Protein AF-A0A936WJ10-F1 (afdb_monomer_lite)

Radius of gyration: 33.24 Å; chains: 1; bounding box: 84×34×79 Å

Sequence (91 aa):
MIVSDIGEKAQSLSKVDEPGWGEKPDDHFGYASDEERMAKRGLEDWELVETIPESQKKIPYWFIGVTVAVLLVAVGLSFPFWGLRPGDERP

Structure (mmCIF, N/CA/C/O backbone):
data_AF-A0A936WJ10-F1
#
_entry.id   AF-A0A936WJ10-F1
#
loop_
_atom_site.group_PDB
_atom_site.id
_atom_site.type_symbol
_atom_site.label_atom_id
_atom_site.label_alt_id
_atom_site.label_comp_id
_atom_site.label_asym_id
_atom_site.label_enti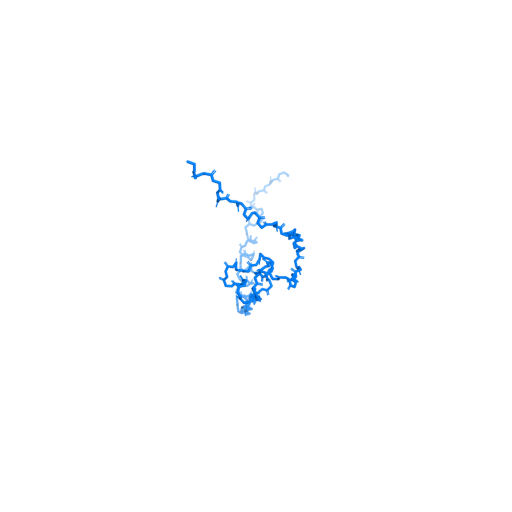ty_id
_atom_site.label_seq_id
_atom_site.pdbx_PDB_ins_code
_atom_site.Cartn_x
_atom_site.Cartn_y
_atom_site.Cartn_z
_atom_site.occupancy
_atom_site.B_iso_or_equiv
_atom_site.auth_seq_id
_atom_site.auth_comp_id
_atom_site.auth_asym_id
_atom_site.auth_atom_id
_atom_site.pdbx_PDB_model_num
ATOM 1 N N . MET A 1 1 ? -49.575 24.074 48.289 1.00 41.62 1 MET A N 1
ATOM 2 C CA . MET A 1 1 ? -48.664 23.110 48.933 1.00 41.62 1 MET A CA 1
ATOM 3 C C . MET A 1 1 ? -48.658 21.830 48.100 1.00 41.62 1 MET A C 1
ATOM 5 O O . MET A 1 1 ? -49.329 20.899 48.494 1.00 41.62 1 MET A O 1
ATOM 9 N N . ILE A 1 2 ? -47.995 21.822 46.932 1.00 45.62 2 ILE A N 1
ATOM 10 C CA . ILE A 1 2 ? -47.575 20.614 46.184 1.00 45.62 2 ILE A CA 1
ATOM 11 C C . ILE A 1 2 ? -46.390 21.042 45.294 1.00 45.62 2 ILE A C 1
ATOM 13 O O . ILE A 1 2 ? -46.574 21.407 44.140 1.00 45.62 2 ILE A O 1
ATOM 17 N N . VAL A 1 3 ? -45.186 21.107 45.863 1.00 49.59 3 VAL A N 1
ATOM 18 C CA . VAL A 1 3 ? -43.915 21.149 45.115 1.00 49.59 3 VAL A CA 1
ATOM 19 C C . VAL A 1 3 ? -42.935 20.333 45.942 1.00 49.59 3 VAL A C 1
ATOM 21 O O . VAL A 1 3 ? -42.297 20.880 46.832 1.00 49.59 3 VAL A O 1
ATOM 24 N N . SER A 1 4 ? -42.897 19.020 45.725 1.00 56.41 4 SER A N 1
ATOM 25 C CA . SER A 1 4 ? -41.897 18.131 46.334 1.00 56.41 4 SER A CA 1
ATOM 26 C C . SER A 1 4 ? -42.086 16.690 45.854 1.00 56.41 4 SER A C 1
ATOM 28 O O . SER A 1 4 ? -42.334 15.821 46.680 1.00 56.41 4 SER A O 1
ATOM 30 N N . ASP A 1 5 ? -42.043 16.423 44.541 1.00 54.66 5 ASP A N 1
ATOM 31 C CA . ASP A 1 5 ? -41.927 15.018 44.100 1.00 54.66 5 ASP A CA 1
ATOM 32 C C . ASP A 1 5 ? -41.289 14.804 42.717 1.00 54.66 5 ASP A C 1
ATOM 34 O O . ASP A 1 5 ? -41.623 13.880 41.984 1.00 54.66 5 ASP A O 1
ATOM 38 N N . ILE A 1 6 ? -40.326 15.652 42.346 1.00 53.81 6 ILE A N 1
ATOM 39 C CA . ILE A 1 6 ? -39.368 15.305 41.283 1.00 53.81 6 ILE A CA 1
ATOM 40 C C . ILE A 1 6 ? -38.044 15.001 41.980 1.00 53.81 6 ILE A C 1
ATOM 42 O O . ILE A 1 6 ? -37.047 15.699 41.828 1.00 53.81 6 ILE A O 1
ATOM 46 N N . GLY A 1 7 ? -38.089 13.991 42.851 1.00 43.66 7 GLY A N 1
ATOM 47 C CA . GLY A 1 7 ? -36.916 13.382 43.457 1.00 43.66 7 GLY A CA 1
ATOM 48 C C . GLY A 1 7 ? -36.151 12.616 42.389 1.00 43.66 7 GLY A C 1
ATOM 49 O O . GLY A 1 7 ? -36.387 11.435 42.165 1.00 43.66 7 GLY A O 1
ATOM 50 N N . GLU A 1 8 ? -35.305 13.350 41.675 1.00 53.84 8 GLU A N 1
ATOM 51 C CA . GLU A 1 8 ? -33.975 12.963 41.217 1.00 53.84 8 GLU A CA 1
ATOM 52 C C . GLU A 1 8 ? -33.582 11.507 41.549 1.00 53.84 8 GLU A C 1
ATOM 54 O O . GLU A 1 8 ? -32.823 11.230 42.475 1.00 53.84 8 GLU A O 1
ATOM 59 N N . LYS A 1 9 ? -34.051 10.538 40.751 1.00 50.50 9 LYS A N 1
ATOM 60 C CA . LYS A 1 9 ? -33.316 9.281 40.570 1.00 50.50 9 LYS A CA 1
ATOM 61 C C . LYS A 1 9 ? -32.143 9.588 39.646 1.00 50.50 9 LYS A C 1
ATOM 63 O O . LYS A 1 9 ? -32.136 9.190 38.484 1.00 50.50 9 LYS A O 1
ATOM 68 N N . ALA A 1 10 ? -31.158 10.321 40.155 1.00 53.56 10 ALA A N 1
ATOM 69 C CA . ALA A 1 10 ? -29.826 10.273 39.585 1.00 53.56 10 ALA A CA 1
ATOM 70 C C . ALA A 1 10 ? -29.338 8.835 39.795 1.00 53.56 10 ALA A C 1
ATOM 72 O O . ALA A 1 10 ? -28.851 8.476 40.866 1.00 53.56 10 ALA A O 1
ATOM 73 N N . GLN A 1 11 ? -29.582 7.967 38.808 1.00 60.53 11 GLN A N 1
ATOM 74 C CA . GLN A 1 11 ? -28.892 6.689 38.732 1.00 60.53 11 GLN A CA 1
ATOM 75 C C . GLN A 1 11 ? -27.408 7.025 38.811 1.00 60.53 11 GLN A C 1
ATOM 77 O O . GLN A 1 11 ? -26.895 7.763 37.970 1.00 60.53 11 GLN A O 1
ATOM 82 N N . SER A 1 12 ? -26.746 6.556 39.867 1.00 56.09 12 SER A N 1
ATOM 83 C CA . SER A 1 12 ? -25.302 6.665 39.988 1.00 56.09 12 SER A CA 1
ATOM 84 C C . SER A 1 12 ? -24.713 6.013 38.745 1.00 56.09 12 SER A C 1
ATOM 86 O O . SER A 1 12 ? -24.833 4.797 38.583 1.00 56.09 12 SER A O 1
ATOM 88 N N . LEU A 1 13 ? -24.160 6.821 37.843 1.00 63.34 13 LEU A N 1
ATOM 89 C CA . LEU A 1 13 ? -23.479 6.308 36.667 1.00 63.34 13 LEU A CA 1
ATOM 90 C C . LEU A 1 13 ? -22.338 5.435 37.184 1.00 63.34 13 LEU A C 1
ATOM 92 O O . LEU A 1 13 ? -21.461 5.917 37.906 1.00 63.34 13 LEU A O 1
ATOM 96 N N . SER A 1 14 ? -22.402 4.136 36.901 1.00 66.31 14 SER A N 1
ATOM 97 C CA . SER A 1 14 ? -21.285 3.247 37.180 1.00 66.31 14 SER A CA 1
ATOM 98 C C . SER A 1 14 ? -20.083 3.763 36.405 1.00 66.31 14 SER A C 1
ATOM 100 O O . SER A 1 14 ? -20.212 4.187 35.255 1.00 66.31 14 SER A O 1
ATOM 102 N N . LYS A 1 15 ? -18.917 3.754 37.048 1.00 67.12 15 LYS A N 1
ATOM 103 C CA . LYS A 1 15 ? -17.670 4.069 36.364 1.00 67.12 15 LYS A CA 1
ATOM 104 C C . LYS A 1 15 ? -17.504 3.045 35.240 1.00 67.12 15 LYS A C 1
ATOM 106 O O . LYS A 1 15 ? -17.388 1.858 35.521 1.00 67.12 15 LYS A O 1
ATOM 111 N N . VAL A 1 16 ? -17.570 3.511 33.999 1.00 66.38 16 VAL A N 1
ATOM 112 C CA . VAL A 1 16 ? -17.188 2.719 32.831 1.00 66.38 16 VAL A CA 1
ATOM 113 C C . VAL A 1 16 ? -15.672 2.783 32.778 1.00 66.38 16 VAL A C 1
ATOM 115 O O . VAL A 1 16 ? -15.106 3.880 32.800 1.00 66.38 16 VAL A O 1
ATOM 118 N N . ASP A 1 17 ? -15.019 1.627 32.804 1.00 72.00 17 ASP A N 1
ATOM 119 C CA . ASP A 1 17 ? -13.578 1.578 32.608 1.00 72.00 17 ASP A CA 1
ATOM 120 C C . ASP A 1 17 ? -13.260 2.016 31.174 1.00 72.00 17 ASP A C 1
ATOM 122 O O . ASP A 1 17 ? -13.990 1.702 30.231 1.00 72.00 17 ASP A O 1
ATOM 126 N N . GLU A 1 18 ? -12.210 2.820 31.012 1.00 73.06 18 GLU A N 1
ATOM 127 C CA . GLU A 1 18 ? -11.806 3.287 29.689 1.00 73.06 18 GLU A CA 1
ATOM 128 C C . GLU A 1 18 ? -11.296 2.080 28.892 1.00 73.06 18 GLU A C 1
ATOM 130 O O . GLU A 1 18 ? -10.320 1.456 29.317 1.00 73.06 18 GLU A O 1
ATOM 135 N N . PRO A 1 19 ? -11.941 1.721 27.768 1.00 72.50 19 PRO A N 1
ATOM 136 C CA . PRO A 1 19 ? -11.507 0.582 26.973 1.00 72.50 19 PRO A CA 1
ATOM 137 C C . PRO A 1 19 ? -10.097 0.838 26.433 1.00 72.50 19 PRO A C 1
ATOM 139 O O . PRO A 1 19 ? -9.831 1.876 25.817 1.00 72.50 19 PRO A O 1
ATOM 142 N N . GLY A 1 20 ? -9.193 -0.119 26.643 1.00 76.69 20 GLY A N 1
ATOM 143 C CA . GLY A 1 20 ? -7.899 -0.125 25.980 1.00 76.69 20 GLY A CA 1
ATOM 144 C C . GLY A 1 20 ? -8.051 -0.318 24.469 1.00 76.69 20 GLY A C 1
ATOM 145 O O . GLY A 1 20 ? -9.000 -0.933 23.980 1.00 76.69 20 GLY A O 1
ATOM 146 N N . TRP A 1 21 ? -7.098 0.203 23.698 1.00 79.75 21 TRP A N 1
ATOM 147 C CA . TRP A 1 21 ? -7.060 -0.047 22.257 1.00 79.75 21 TRP A CA 1
ATOM 148 C C . TRP A 1 21 ? -6.897 -1.548 21.972 1.00 79.75 21 TRP A C 1
ATOM 150 O O . TRP A 1 21 ? -5.942 -2.160 22.448 1.00 79.75 21 TRP A O 1
ATOM 160 N N . GLY A 1 22 ? -7.794 -2.126 21.168 1.00 78.62 22 GLY A N 1
ATOM 161 C CA . GLY A 1 22 ? -7.791 -3.559 20.842 1.00 78.62 22 GLY A CA 1
ATOM 162 C C . GLY A 1 22 ? -8.380 -4.467 21.929 1.00 78.62 22 GLY A C 1
ATOM 163 O O . GLY A 1 22 ? -8.331 -5.688 21.790 1.00 78.62 22 GLY A O 1
ATOM 164 N N . GLU A 1 23 ? -8.941 -3.905 23.002 1.00 82.06 23 GLU A N 1
ATOM 165 C CA . GLU A 1 23 ? -9.659 -4.671 24.020 1.00 82.06 23 GLU A CA 1
ATOM 166 C C . GLU A 1 23 ? -11.159 -4.713 23.703 1.00 82.06 23 GLU A C 1
ATOM 168 O O . GLU A 1 23 ? -11.759 -3.698 23.345 1.00 82.06 23 GLU A O 1
ATOM 173 N N . LYS A 1 24 ? -11.778 -5.894 23.856 1.00 79.81 24 LYS A N 1
ATOM 174 C CA . LYS A 1 24 ? -13.241 -6.054 23.861 1.00 79.81 24 LYS A CA 1
ATOM 175 C C . LYS A 1 24 ? -13.708 -6.214 25.301 1.00 79.81 24 LYS A C 1
ATOM 177 O O . LYS A 1 24 ? -13.461 -7.270 25.880 1.00 79.81 24 LYS A O 1
ATOM 182 N N . PRO A 1 25 ? -14.349 -5.193 25.885 1.00 78.94 25 PRO A N 1
ATOM 183 C CA . PRO A 1 25 ? -14.942 -5.315 27.205 1.00 78.94 25 PRO A CA 1
ATOM 184 C C . PRO A 1 25 ? -16.099 -6.322 27.193 1.00 78.94 25 PRO A C 1
ATOM 186 O O . PRO A 1 25 ? -16.977 -6.248 26.332 1.00 78.94 25 PRO A O 1
ATOM 189 N N . ASP A 1 26 ? -16.143 -7.210 28.18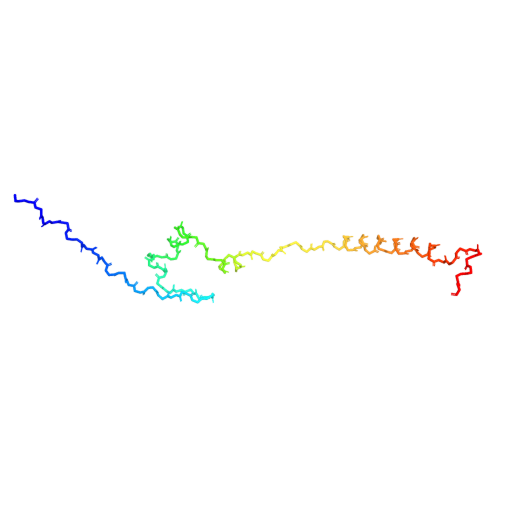7 1.00 82.81 26 ASP A N 1
ATOM 190 C CA . ASP A 1 26 ? -17.247 -8.170 28.372 1.00 82.81 26 ASP A CA 1
ATOM 191 C C . ASP A 1 26 ? -18.571 -7.486 28.767 1.00 82.81 26 ASP A C 1
ATOM 193 O O . ASP A 1 26 ? -19.632 -8.108 28.763 1.00 82.81 26 ASP A O 1
ATOM 197 N N . ASP A 1 27 ? -18.523 -6.204 29.141 1.00 84.31 27 ASP A N 1
ATOM 198 C CA . ASP A 1 27 ? -19.697 -5.424 29.535 1.00 84.31 27 ASP A CA 1
ATOM 199 C C . ASP A 1 27 ? -20.474 -4.851 28.339 1.00 84.31 27 ASP A C 1
ATOM 201 O O . ASP A 1 27 ? -21.494 -4.185 28.538 1.00 84.31 27 ASP A O 1
ATOM 205 N N . HIS A 1 28 ? -19.987 -5.073 27.111 1.00 84.94 28 HIS A N 1
ATOM 206 C CA . HIS A 1 28 ? -20.527 -4.519 25.872 1.00 84.94 28 HIS A CA 1
ATOM 207 C C . HIS A 1 28 ? -20.828 -3.013 25.977 1.00 84.94 28 HIS A C 1
ATOM 209 O O . HIS A 1 28 ? -21.790 -2.552 25.376 1.00 84.94 28 HIS A O 1
ATOM 215 N N . PHE A 1 29 ? -20.071 -2.229 26.756 1.00 80.75 29 PHE A N 1
ATOM 216 C CA . PHE A 1 29 ? -20.344 -0.811 27.048 1.00 80.75 29 PHE A CA 1
ATOM 217 C C . PHE A 1 29 ? -21.737 -0.522 27.638 1.00 80.75 29 PHE A C 1
ATOM 219 O O . PHE A 1 29 ? -22.297 0.560 27.432 1.00 80.75 29 PHE A O 1
ATOM 226 N N . GLY A 1 30 ? -22.318 -1.488 28.349 1.00 84.38 30 GLY A N 1
ATOM 227 C CA . GLY A 1 30 ? -23.644 -1.387 28.956 1.00 84.38 30 GLY A CA 1
ATOM 228 C C . GLY A 1 30 ? -24.811 -1.748 28.031 1.00 84.38 30 GLY A C 1
ATOM 229 O O . GLY A 1 30 ? -25.963 -1.506 28.398 1.00 84.38 30 GLY A O 1
ATOM 230 N N . TYR A 1 31 ? -24.551 -2.318 26.850 1.00 86.56 31 TYR A N 1
ATOM 231 C CA . TYR A 1 31 ? -25.590 -2.913 25.999 1.00 86.56 31 TYR A CA 1
ATOM 232 C C . TYR A 1 31 ? -25.895 -4.358 26.422 1.00 86.56 31 TYR A C 1
ATOM 234 O O . TYR A 1 31 ? -25.080 -5.010 27.069 1.00 86.56 31 TYR A O 1
ATOM 242 N N . ALA A 1 32 ? -27.072 -4.885 26.061 1.00 87.94 32 ALA A N 1
ATOM 243 C CA . ALA A 1 32 ? -27.449 -6.243 26.462 1.00 87.94 32 ALA A CA 1
ATOM 244 C C . ALA A 1 32 ? -26.692 -7.331 25.680 1.00 87.94 32 ALA A C 1
ATOM 246 O O . ALA A 1 32 ? -26.694 -8.490 26.089 1.00 87.94 32 ALA A O 1
ATOM 247 N N . SER A 1 33 ? -26.10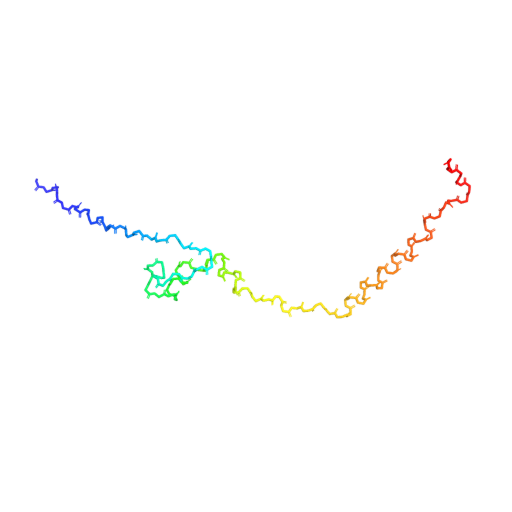2 -6.970 24.538 1.00 89.38 33 SER A N 1
ATOM 248 C CA . SER A 1 33 ? -25.338 -7.863 23.663 1.00 89.38 33 SER A CA 1
ATOM 249 C C . SER A 1 33 ? -24.406 -7.072 22.745 1.00 89.38 33 SER A C 1
ATOM 251 O O . SER A 1 33 ? -24.633 -5.882 22.492 1.00 89.38 33 SER A O 1
ATOM 253 N N . ASP A 1 34 ? -23.405 -7.753 22.189 1.00 88.12 34 ASP A N 1
ATOM 254 C CA . ASP A 1 34 ? -22.539 -7.185 21.157 1.00 88.12 34 ASP A CA 1
ATOM 255 C C . ASP A 1 34 ? -23.311 -6.823 19.886 1.00 88.12 34 ASP A C 1
ATOM 257 O O . ASP A 1 34 ? -23.032 -5.793 19.277 1.00 88.12 34 ASP A O 1
ATOM 261 N N . GLU A 1 35 ? -24.323 -7.599 19.497 1.00 89.12 35 GLU A N 1
ATOM 262 C CA . GLU A 1 35 ? -25.141 -7.285 18.325 1.00 89.12 35 GLU A CA 1
ATOM 263 C C . GLU A 1 35 ? -25.934 -5.989 18.528 1.00 89.12 35 GLU A C 1
ATOM 265 O O . GLU A 1 35 ? -26.015 -5.151 17.626 1.00 89.12 35 GLU A O 1
ATOM 270 N N . GLU A 1 36 ? -26.494 -5.792 19.726 1.00 90.56 36 GLU A N 1
ATOM 271 C CA . GLU A 1 36 ? -27.191 -4.555 20.074 1.00 90.56 36 GLU A CA 1
ATOM 272 C C . GLU A 1 36 ? -26.226 -3.365 20.121 1.00 90.56 36 GLU A C 1
ATOM 274 O O . GLU A 1 36 ? -26.555 -2.291 19.604 1.00 90.56 36 GLU A O 1
ATOM 279 N N . ARG A 1 37 ? -25.027 -3.558 20.689 1.00 91.12 37 ARG A N 1
ATOM 280 C CA . ARG A 1 37 ? -23.957 -2.557 20.672 1.00 91.12 37 ARG A CA 1
ATOM 281 C C . ARG A 1 37 ? -23.618 -2.169 19.240 1.00 91.12 37 ARG A C 1
ATOM 283 O O . ARG A 1 37 ? -23.681 -0.990 18.911 1.00 91.12 37 ARG A O 1
ATOM 290 N N . MET A 1 38 ? -23.290 -3.129 18.380 1.00 89.06 38 MET A N 1
ATOM 291 C CA . MET A 1 38 ? -22.899 -2.867 16.994 1.00 89.06 38 MET A CA 1
ATOM 292 C C . MET A 1 38 ? -24.019 -2.169 16.215 1.00 89.06 38 MET A C 1
ATOM 294 O O . MET A 1 38 ? -23.743 -1.273 15.422 1.00 89.06 38 MET A O 1
ATOM 298 N N . ALA A 1 39 ? -25.284 -2.520 16.468 1.00 90.50 39 ALA A N 1
ATOM 299 C CA . ALA A 1 39 ? -26.427 -1.896 15.807 1.00 90.50 39 ALA A CA 1
ATOM 300 C C . ALA A 1 39 ? -26.684 -0.446 16.259 1.00 90.50 39 ALA A C 1
ATOM 302 O O . ALA A 1 39 ? -27.109 0.377 15.449 1.00 90.50 39 ALA A O 1
ATOM 303 N N . LYS A 1 40 ? -26.463 -0.125 17.543 1.00 89.94 40 LYS A N 1
ATOM 304 C CA . LYS A 1 40 ? -26.736 1.211 18.106 1.00 89.94 40 LYS A CA 1
ATOM 305 C C . LYS A 1 40 ? -25.526 2.145 18.074 1.00 89.94 40 LYS A C 1
ATOM 307 O O . LYS A 1 40 ? -25.686 3.328 17.791 1.00 89.94 40 LYS A O 1
ATOM 312 N N . ARG A 1 41 ? -24.346 1.624 18.407 1.00 87.12 41 ARG A N 1
ATOM 313 C CA . ARG A 1 41 ? -23.082 2.359 18.556 1.00 87.12 41 ARG A CA 1
ATOM 314 C C . ARG A 1 41 ? -22.194 2.268 17.315 1.00 87.12 41 ARG A C 1
ATOM 316 O O . ARG A 1 41 ? -21.493 3.228 17.021 1.00 87.12 41 ARG A O 1
ATOM 323 N N . GLY A 1 42 ? -22.256 1.161 16.577 1.00 88.44 42 GLY A N 1
ATOM 324 C CA . GLY A 1 42 ? -21.350 0.882 15.459 1.00 88.44 42 GLY A CA 1
ATOM 325 C C . GLY A 1 42 ? -20.065 0.169 15.889 1.00 88.44 42 GLY A C 1
ATO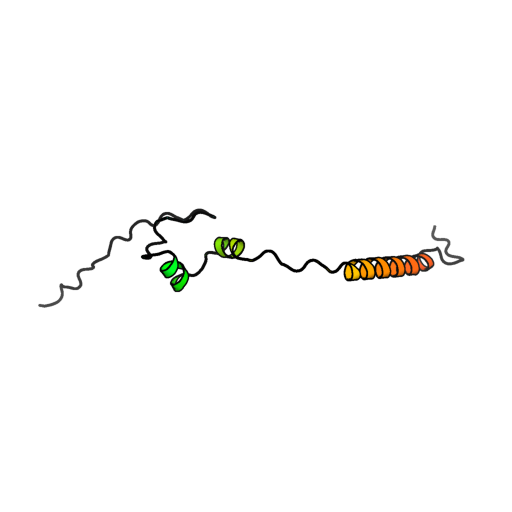M 326 O O . GLY A 1 42 ? -19.947 -0.283 17.030 1.00 88.44 42 GLY A O 1
ATOM 327 N N . LEU A 1 43 ? -19.125 0.042 14.947 1.00 88.62 43 LEU A N 1
ATOM 328 C CA . LEU A 1 43 ? -17.772 -0.452 15.212 1.00 88.62 43 LEU A CA 1
ATOM 329 C C . LEU A 1 43 ? -16.875 0.683 15.704 1.00 88.62 43 LEU A C 1
ATOM 331 O O . LEU A 1 43 ? -16.953 1.802 15.197 1.00 88.62 43 LEU A O 1
ATOM 335 N N . GLU A 1 44 ? -15.986 0.358 16.634 1.00 85.69 44 GLU A N 1
ATOM 336 C CA . GLU A 1 44 ? -14.895 1.250 17.032 1.00 85.69 44 GLU A CA 1
ATOM 337 C C . GLU A 1 44 ? -13.815 1.321 15.931 1.00 85.69 44 GLU A C 1
ATOM 339 O O . GLU A 1 44 ? -13.670 0.397 15.125 1.00 85.69 44 GLU A O 1
ATOM 344 N N . ASP A 1 45 ? -13.026 2.402 15.900 1.00 86.19 45 ASP A N 1
ATOM 345 C CA . ASP A 1 45 ? -12.020 2.667 14.850 1.00 86.19 45 ASP A CA 1
ATOM 346 C C . ASP A 1 45 ? -11.056 1.493 14.615 1.00 86.19 45 ASP A C 1
ATOM 348 O O . ASP A 1 45 ? -10.663 1.204 13.485 1.00 86.19 45 ASP A O 1
ATOM 352 N N . TRP A 1 46 ? -10.687 0.787 15.678 1.00 85.19 46 TRP A N 1
ATOM 353 C CA . TRP A 1 46 ? -9.808 -0.373 15.601 1.00 85.19 46 TRP A CA 1
ATOM 354 C C . TRP A 1 46 ? -10.536 -1.626 15.086 1.00 85.19 46 TRP A C 1
ATOM 356 O O . TRP A 1 46 ? -9.975 -2.364 14.277 1.00 85.19 46 TRP A O 1
ATOM 366 N N . GLU A 1 47 ? -11.802 -1.831 15.470 1.00 86.19 47 GLU A N 1
ATOM 367 C CA . GLU A 1 47 ? -12.637 -2.923 14.954 1.00 86.19 47 GLU A CA 1
ATOM 368 C C . GLU A 1 47 ? -12.856 -2.745 13.446 1.00 86.19 47 GLU A C 1
ATOM 370 O O . GLU A 1 47 ? -12.894 -3.716 12.688 1.00 86.19 47 GLU A O 1
ATOM 375 N N . LEU A 1 48 ? -12.988 -1.495 12.983 1.00 86.69 48 LEU A N 1
ATOM 376 C CA . LEU A 1 48 ? -13.075 -1.180 11.559 1.00 86.69 48 LEU A CA 1
ATOM 377 C C . LEU A 1 48 ? -11.817 -1.644 10.823 1.00 86.69 48 LEU A C 1
ATOM 379 O O . LEU A 1 48 ? -11.926 -2.290 9.786 1.00 86.69 48 LEU A O 1
ATOM 383 N N . VAL A 1 49 ? -10.628 -1.377 11.366 1.00 85.38 49 VAL A N 1
ATOM 384 C CA . VAL A 1 49 ? -9.363 -1.829 10.763 1.00 85.38 49 VAL A CA 1
ATOM 385 C C . VAL A 1 49 ? -9.298 -3.355 10.668 1.00 85.38 49 VAL A C 1
ATOM 387 O O . VAL A 1 49 ? -8.887 -3.876 9.634 1.00 85.38 49 VAL A O 1
ATOM 390 N N . GLU A 1 50 ? -9.746 -4.071 11.698 1.00 85.06 50 GLU A N 1
ATOM 391 C CA . GLU A 1 50 ? -9.744 -5.541 11.718 1.00 85.06 50 GLU A CA 1
ATOM 392 C C . GLU A 1 50 ? -10.792 -6.171 10.791 1.00 85.06 50 GLU A C 1
ATOM 394 O O . GLU A 1 50 ? -10.608 -7.288 10.307 1.00 85.06 50 GLU A O 1
ATOM 399 N N . THR A 1 51 ? -11.896 -5.467 10.534 1.00 85.50 51 THR A N 1
ATOM 400 C CA . THR A 1 51 ? -12.966 -5.945 9.647 1.00 85.50 51 THR A CA 1
ATOM 401 C C . THR A 1 51 ? -12.756 -5.581 8.182 1.00 85.50 51 THR A C 1
ATOM 403 O O . THR A 1 51 ? -13.434 -6.147 7.318 1.00 85.50 51 THR A O 1
ATOM 406 N N . ILE A 1 52 ? -11.815 -4.683 7.867 1.00 83.75 52 ILE A N 1
ATOM 407 C CA . ILE A 1 52 ? -11.457 -4.381 6.481 1.00 83.75 52 ILE A CA 1
ATOM 408 C C . ILE A 1 52 ? -10.824 -5.634 5.861 1.00 83.75 52 ILE A C 1
ATOM 410 O O . ILE A 1 52 ? -9.761 -6.077 6.301 1.00 83.75 52 ILE A O 1
ATOM 414 N N . PRO A 1 53 ? -11.429 -6.209 4.806 1.00 83.62 53 PRO A N 1
ATOM 415 C CA . PRO A 1 53 ? -10.806 -7.320 4.110 1.00 83.62 53 PRO A CA 1
ATOM 416 C C . PRO A 1 53 ? -9.483 -6.850 3.503 1.00 83.62 53 PRO A C 1
ATOM 418 O O . PRO A 1 53 ? -9.425 -5.785 2.880 1.00 83.62 53 PRO A O 1
ATOM 421 N N . GLU A 1 54 ? -8.431 -7.665 3.620 1.00 79.94 54 GLU A N 1
ATOM 422 C CA . GLU A 1 54 ? -7.195 -7.416 2.879 1.00 79.94 54 GLU A CA 1
ATOM 423 C C . GLU A 1 54 ? -7.536 -7.227 1.398 1.00 79.94 54 GLU A C 1
ATOM 425 O O . GLU A 1 54 ? -8.224 -8.063 0.804 1.00 79.94 54 GLU A O 1
ATOM 430 N N . SER A 1 55 ? -7.086 -6.113 0.813 1.00 73.62 55 SER A N 1
ATOM 431 C CA . SER A 1 55 ? -7.339 -5.754 -0.584 1.00 73.62 55 SER A CA 1
ATOM 432 C C . SER A 1 55 ? -7.063 -6.945 -1.516 1.00 73.62 55 SER A C 1
ATOM 434 O O . SER A 1 55 ? -5.921 -7.313 -1.779 1.00 73.62 55 SER A O 1
ATOM 436 N N . GLN A 1 56 ? -8.132 -7.568 -2.023 1.00 66.81 56 GLN A N 1
ATOM 437 C CA . GLN A 1 56 ? -8.089 -8.874 -2.702 1.00 66.81 56 GLN A CA 1
ATOM 438 C C . GLN A 1 56 ? -7.581 -8.833 -4.153 1.00 66.81 56 GLN A C 1
ATOM 440 O O . GLN A 1 56 ? -7.649 -9.838 -4.863 1.00 66.81 56 GLN A O 1
ATOM 445 N N . LYS A 1 57 ? -7.091 -7.698 -4.663 1.00 74.44 57 LYS A N 1
ATOM 446 C CA . LYS A 1 57 ? -6.692 -7.602 -6.076 1.00 74.44 57 LYS A CA 1
ATOM 447 C C . LYS A 1 57 ? -5.183 -7.524 -6.220 1.00 74.44 57 LYS A C 1
ATOM 449 O O . LYS A 1 57 ? -4.588 -6.452 -6.208 1.00 74.44 57 LYS A O 1
ATOM 454 N N . LYS A 1 58 ? -4.581 -8.699 -6.429 1.00 79.94 58 LYS A N 1
ATOM 455 C CA . LYS A 1 58 ? -3.209 -8.816 -6.934 1.00 79.94 58 LYS A CA 1
ATOM 456 C C . LYS A 1 58 ? -3.089 -8.038 -8.244 1.00 79.94 58 LYS A C 1
ATOM 458 O O . LYS A 1 58 ? -3.942 -8.160 -9.125 1.00 79.94 58 LYS A O 1
ATOM 463 N N . ILE A 1 59 ? -2.020 -7.259 -8.370 1.00 86.38 59 ILE A N 1
ATOM 464 C CA . ILE A 1 59 ? -1.702 -6.544 -9.606 1.00 86.38 59 ILE A CA 1
ATOM 465 C C . ILE A 1 59 ? -1.472 -7.587 -10.716 1.00 86.38 59 ILE A C 1
ATOM 467 O O . ILE A 1 59 ? -0.668 -8.502 -10.519 1.00 86.38 59 ILE A O 1
ATOM 471 N N . PRO A 1 60 ? -2.155 -7.491 -11.871 1.00 91.75 60 PRO A N 1
ATOM 472 C CA . PRO A 1 60 ? -1.948 -8.425 -12.971 1.00 91.75 60 PRO A CA 1
ATOM 473 C C . PRO A 1 60 ? -0.500 -8.405 -13.474 1.00 91.75 60 PRO A C 1
ATOM 475 O O . PRO A 1 60 ? 0.079 -7.337 -13.664 1.00 91.75 60 PRO A O 1
ATOM 478 N N . TYR A 1 61 ? 0.074 -9.570 -13.785 1.00 92.81 61 TYR A N 1
ATOM 479 C CA . TYR A 1 61 ? 1.464 -9.654 -14.260 1.00 92.81 61 TYR A CA 1
ATOM 480 C C . TYR A 1 61 ? 1.727 -8.860 -15.547 1.00 92.81 61 TYR A C 1
ATOM 482 O O . TYR A 1 61 ? 2.811 -8.307 -15.718 1.00 92.81 61 TYR A O 1
ATOM 490 N N . TRP A 1 62 ? 0.730 -8.743 -16.431 1.00 96.00 62 TRP A N 1
ATOM 491 C CA . TRP A 1 62 ? 0.856 -7.937 -17.647 1.00 96.00 62 TRP A CA 1
ATOM 492 C C . TRP A 1 62 ? 1.057 -6.449 -17.335 1.00 96.00 62 TRP A C 1
ATOM 494 O O . TRP A 1 62 ? 1.789 -5.785 -18.059 1.00 96.00 62 TRP A O 1
ATOM 504 N N . PHE A 1 63 ? 0.459 -5.933 -16.252 1.00 95.31 63 PHE A N 1
ATOM 505 C CA . PHE A 1 63 ? 0.600 -4.532 -15.851 1.00 95.31 63 PHE A CA 1
ATOM 506 C C . PHE A 1 63 ? 2.053 -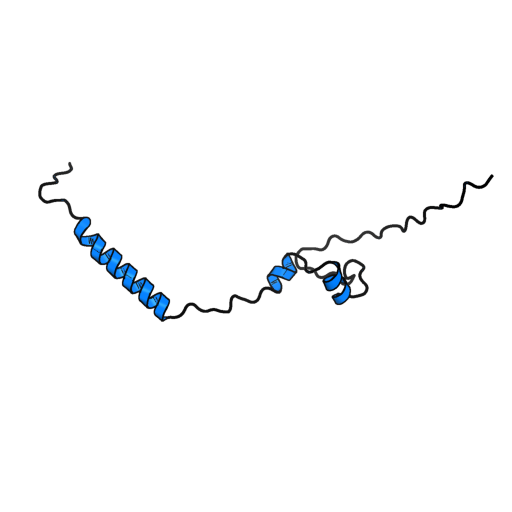4.238 -15.479 1.00 95.31 63 PHE A C 1
ATOM 508 O O . PHE A 1 63 ? 2.637 -3.294 -15.999 1.00 95.31 63 PHE A O 1
ATOM 515 N N . ILE A 1 64 ? 2.665 -5.116 -14.677 1.00 96.00 64 ILE A N 1
ATOM 516 C CA . ILE A 1 64 ? 4.090 -5.036 -14.330 1.00 96.00 64 ILE A CA 1
ATOM 517 C C . ILE A 1 64 ? 4.949 -5.102 -15.601 1.00 96.00 64 ILE A C 1
ATOM 519 O O . ILE A 1 64 ? 5.862 -4.295 -15.769 1.00 96.00 64 ILE A O 1
ATOM 523 N N . GLY A 1 65 ? 4.626 -6.014 -16.526 1.00 97.38 65 GLY A N 1
ATOM 524 C CA . GLY A 1 65 ? 5.313 -6.125 -17.816 1.00 97.38 65 GLY A CA 1
ATOM 525 C C . GLY A 1 65 ? 5.249 -4.838 -18.646 1.00 97.38 65 GLY A C 1
ATOM 526 O O . GLY A 1 65 ? 6.276 -4.379 -19.145 1.00 97.38 65 GLY A O 1
ATOM 527 N N . VAL A 1 66 ? 4.070 -4.215 -18.744 1.00 97.94 66 VAL A N 1
ATOM 528 C CA . VAL A 1 66 ? 3.882 -2.928 -19.432 1.00 97.94 66 VAL A CA 1
ATOM 529 C C . VAL A 1 66 ? 4.667 -1.818 -18.736 1.00 97.94 66 VAL A C 1
ATOM 531 O O . VAL A 1 66 ? 5.356 -1.056 -19.411 1.00 97.94 66 VAL A O 1
ATOM 534 N N . THR A 1 67 ? 4.628 -1.740 -17.403 1.00 97.75 67 THR A N 1
ATOM 535 C CA . THR A 1 67 ? 5.383 -0.738 -16.637 1.00 97.75 67 THR A CA 1
ATOM 536 C C . THR A 1 67 ? 6.884 -0.845 -16.895 1.00 97.75 67 THR A C 1
ATOM 538 O O . THR A 1 67 ? 7.524 0.164 -17.184 1.00 97.75 67 THR A O 1
ATOM 541 N N . VAL A 1 68 ? 7.449 -2.054 -16.844 1.00 98.00 68 VAL A N 1
ATOM 542 C CA . VAL A 1 68 ? 8.878 -2.274 -17.115 1.00 98.00 68 VAL A CA 1
ATOM 543 C C . VAL A 1 68 ? 9.226 -1.909 -18.558 1.00 98.00 68 VAL A C 1
ATOM 545 O O . VAL A 1 68 ? 10.226 -1.231 -18.786 1.00 98.00 68 VAL A O 1
ATOM 548 N N . ALA A 1 69 ? 8.394 -2.288 -19.531 1.00 98.00 69 ALA A N 1
ATOM 549 C CA . ALA A 1 69 ? 8.620 -1.942 -20.933 1.00 98.00 69 ALA A CA 1
ATOM 550 C C . ALA A 1 69 ? 8.626 -0.420 -21.157 1.00 98.00 69 ALA A C 1
ATOM 552 O O . ALA A 1 69 ? 9.539 0.106 -21.791 1.00 98.00 69 ALA A O 1
ATOM 553 N N . VAL A 1 70 ? 7.651 0.299 -20.590 1.00 98.06 70 VAL A N 1
ATOM 554 C CA . VAL A 1 70 ? 7.579 1.765 -20.677 1.00 98.06 70 VAL A CA 1
ATOM 555 C C . VAL A 1 70 ? 8.781 2.418 -19.994 1.00 98.06 70 VAL A C 1
ATOM 557 O O . VAL A 1 70 ? 9.354 3.344 -20.561 1.00 98.06 70 VAL A O 1
ATOM 560 N N . LEU A 1 71 ? 9.211 1.922 -18.827 1.00 97.50 71 LEU A N 1
ATOM 561 C CA . LEU A 1 71 ? 10.411 2.417 -18.143 1.00 97.50 71 LEU A CA 1
ATOM 562 C C . LEU A 1 71 ? 11.668 2.244 -18.999 1.00 97.50 71 LEU A C 1
ATOM 564 O O . LEU A 1 71 ? 12.448 3.184 -19.126 1.00 97.50 71 LEU A O 1
ATOM 568 N N . LEU A 1 72 ? 11.851 1.079 -19.626 1.00 96.00 72 LEU A N 1
ATOM 569 C CA . LEU A 1 72 ? 12.990 0.829 -20.510 1.00 96.00 72 LEU A CA 1
ATOM 570 C C . LEU A 1 72 ? 12.966 1.728 -21.747 1.00 96.00 72 LEU A C 1
ATOM 572 O O . LEU A 1 72 ? 14.012 2.240 -22.134 1.00 96.00 72 LEU A O 1
ATOM 576 N N . VAL A 1 73 ? 11.794 1.960 -22.345 1.00 95.19 73 VAL A N 1
ATOM 577 C CA . VAL A 1 73 ? 11.649 2.896 -23.469 1.00 95.19 73 VAL A CA 1
ATOM 578 C C . VAL A 1 73 ? 11.951 4.323 -23.026 1.00 95.19 73 VAL A C 1
ATOM 580 O O . VAL A 1 73 ? 12.715 5.009 -23.693 1.00 95.19 73 VAL A O 1
ATOM 583 N N . ALA A 1 74 ? 11.407 4.770 -21.894 1.00 93.12 74 ALA A N 1
ATOM 584 C CA . ALA A 1 74 ? 11.642 6.112 -21.373 1.00 93.12 74 ALA A CA 1
ATOM 585 C C . ALA A 1 74 ? 13.129 6.347 -21.082 1.00 93.12 74 ALA A C 1
ATOM 587 O O . ALA A 1 74 ? 13.692 7.358 -21.496 1.00 93.12 74 ALA A O 1
ATOM 588 N N . VAL A 1 75 ? 13.784 5.389 -20.428 1.00 91.50 75 VAL A N 1
ATOM 589 C CA . VAL A 1 75 ? 15.218 5.435 -20.125 1.00 91.50 75 VAL A CA 1
ATOM 590 C C . VAL A 1 75 ? 16.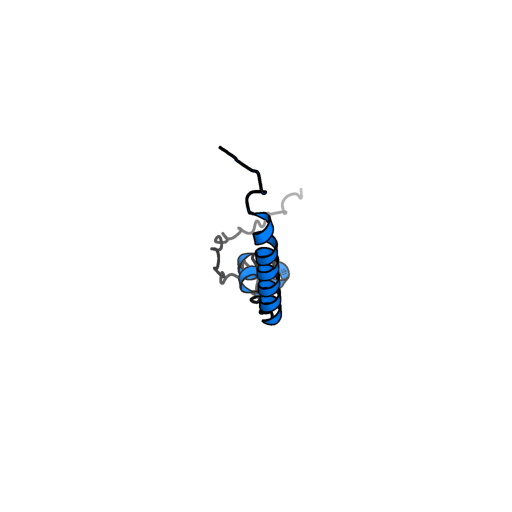050 5.351 -21.412 1.00 91.50 75 VAL A C 1
ATOM 592 O O . VAL A 1 75 ? 16.924 6.187 -21.630 1.00 91.50 75 VAL A O 1
ATOM 595 N N . GLY A 1 76 ? 15.721 4.422 -22.314 1.00 90.31 76 GLY A N 1
ATOM 596 C CA . GLY A 1 76 ? 16.345 4.264 -23.630 1.00 90.31 76 GLY A CA 1
ATOM 597 C C . GLY A 1 76 ? 16.280 5.527 -24.487 1.00 90.31 76 GLY A C 1
ATOM 598 O O . GLY A 1 76 ? 17.279 5.925 -25.080 1.00 90.31 76 GLY A O 1
ATOM 599 N N . LEU A 1 77 ? 15.125 6.193 -24.504 1.00 88.19 77 LEU A N 1
ATOM 600 C CA . LEU A 1 77 ? 14.935 7.470 -25.184 1.00 88.19 77 LEU A CA 1
ATOM 601 C C . LEU A 1 77 ? 15.585 8.634 -24.436 1.00 88.19 77 LEU A C 1
ATOM 603 O O . LEU A 1 77 ? 15.898 9.626 -25.072 1.00 88.19 77 LEU A O 1
ATOM 607 N N . SER A 1 78 ? 15.829 8.535 -23.129 1.00 82.56 78 SER A N 1
ATOM 608 C CA . SER A 1 78 ? 16.495 9.595 -22.358 1.00 82.56 78 SER A CA 1
ATOM 609 C C . SER A 1 78 ? 18.014 9.630 -22.576 1.00 82.56 78 SER A C 1
ATOM 611 O O . SER A 1 78 ? 18.603 10.710 -22.575 1.00 82.56 78 SER A O 1
ATOM 613 N N . PHE A 1 79 ? 18.661 8.483 -22.821 1.00 75.00 79 PHE A N 1
ATOM 614 C CA . PHE A 1 79 ? 20.111 8.402 -23.056 1.00 75.00 79 PHE A CA 1
ATOM 615 C C . PHE A 1 79 ? 20.669 9.233 -24.232 1.00 75.00 79 PHE A C 1
ATOM 617 O O . PHE A 1 79 ? 21.726 9.840 -24.045 1.00 75.00 79 PHE A O 1
ATOM 624 N N . PRO A 1 80 ? 20.034 9.338 -25.418 1.00 69.00 80 PRO A N 1
ATOM 625 C CA . PRO A 1 80 ? 20.567 10.157 -26.513 1.00 69.00 80 PRO A CA 1
ATOM 626 C C . PRO A 1 80 ? 20.554 11.671 -26.237 1.00 69.00 80 PRO A C 1
ATOM 628 O O . PRO A 1 80 ? 21.178 12.418 -26.986 1.00 69.00 80 PRO A O 1
ATOM 631 N N . PHE A 1 81 ? 19.895 12.139 -25.171 1.00 63.69 81 PHE A N 1
ATOM 632 C CA . PHE A 1 81 ? 19.780 13.567 -24.849 1.00 63.69 81 PHE A CA 1
ATOM 633 C C . PHE A 1 81 ? 20.686 14.029 -23.693 1.00 63.69 81 PHE A C 1
ATOM 635 O O . PHE A 1 81 ? 20.621 15.193 -23.307 1.00 63.69 81 PHE A O 1
ATOM 642 N N . TRP A 1 82 ? 21.523 13.147 -23.130 1.00 62.31 82 TRP A N 1
ATOM 643 C CA . TRP A 1 82 ? 22.413 13.461 -21.993 1.00 62.31 82 TRP A CA 1
ATOM 644 C C . TRP A 1 82 ? 23.888 13.684 -22.374 1.00 62.31 82 TRP A C 1
ATOM 646 O O . TRP A 1 82 ? 24.702 14.016 -21.513 1.00 62.31 82 TRP A O 1
ATOM 656 N N . GLY A 1 83 ? 24.252 13.524 -23.650 1.00 67.06 83 GLY A N 1
ATOM 657 C CA . GLY A 1 83 ? 25.597 13.832 -24.143 1.00 67.06 83 GLY A CA 1
ATOM 658 C C . GLY A 1 83 ? 25.836 15.338 -24.290 1.00 67.06 83 GLY A C 1
ATOM 659 O O . GLY A 1 83 ? 24.914 16.088 -24.611 1.00 67.06 83 GLY A O 1
ATOM 660 N N . LEU A 1 84 ? 27.083 15.784 -24.085 1.00 71.50 84 LEU A N 1
ATOM 661 C CA . LEU A 1 84 ? 27.498 17.145 -24.440 1.00 71.50 84 LEU A CA 1
ATOM 662 C C . LEU A 1 84 ? 27.184 17.383 -25.919 1.00 71.50 84 LEU A C 1
ATOM 664 O O . LEU A 1 84 ? 27.533 16.567 -26.777 1.00 71.50 84 LEU A O 1
ATOM 668 N N . ARG A 1 85 ? 26.512 18.497 -26.223 1.00 76.12 85 ARG A N 1
ATOM 669 C CA . ARG A 1 85 ? 26.317 18.914 -27.612 1.00 76.12 85 ARG A CA 1
ATOM 670 C C . ARG A 1 85 ? 27.702 19.016 -28.271 1.00 76.12 85 ARG A C 1
ATOM 672 O O . ARG A 1 85 ? 28.617 19.534 -27.633 1.00 76.12 85 ARG A O 1
ATOM 679 N N . PRO A 1 86 ? 27.881 18.584 -29.531 1.00 74.00 86 PRO A N 1
ATOM 680 C CA . PRO A 1 86 ? 29.121 18.846 -30.254 1.00 74.00 86 PRO A CA 1
ATOM 681 C C . PRO A 1 86 ? 29.447 20.351 -30.207 1.00 74.00 86 PRO A C 1
ATOM 683 O O . PRO A 1 86 ? 28.658 21.160 -30.699 1.00 74.00 86 PRO A O 1
ATOM 686 N N . GLY A 1 87 ? 30.565 20.711 -29.565 1.00 75.12 87 GLY A N 1
ATOM 687 C CA . GLY A 1 87 ? 30.982 22.099 -29.314 1.00 75.12 87 GLY A CA 1
ATOM 688 C C . GLY A 1 87 ? 30.650 22.673 -27.926 1.00 75.12 87 GLY A C 1
ATOM 689 O O . GLY A 1 87 ? 30.867 23.860 -27.713 1.00 75.12 87 GLY A O 1
ATOM 690 N N . ASP A 1 88 ? 30.119 21.877 -26.993 1.00 75.94 88 ASP A N 1
ATOM 691 C CA . ASP A 1 88 ? 29.884 22.288 -25.601 1.00 75.94 88 ASP A CA 1
ATOM 692 C C . ASP A 1 88 ? 31.138 22.028 -24.743 1.00 75.94 88 ASP A C 1
ATOM 694 O O . ASP A 1 88 ? 31.298 20.962 -24.150 1.00 75.94 88 ASP A O 1
ATOM 698 N N . GLU A 1 89 ? 32.050 23.002 -24.713 1.00 74.81 89 GLU A N 1
ATOM 699 C CA . GLU A 1 89 ? 33.209 23.057 -23.808 1.00 74.81 89 GLU A CA 1
ATOM 700 C C . GLU A 1 89 ? 32.800 23.762 -22.506 1.00 74.81 89 GLU A C 1
ATOM 702 O O . GLU A 1 89 ? 33.193 24.897 -22.231 1.00 74.81 89 GLU A O 1
ATOM 707 N N . ARG A 1 90 ? 31.937 23.127 -21.706 1.00 72.12 90 ARG A N 1
ATOM 708 C CA . ARG A 1 90 ? 31.750 23.593 -20.323 1.00 72.12 90 ARG A CA 1
ATOM 709 C C . ARG A 1 90 ? 33.094 23.441 -19.581 1.00 72.12 90 ARG A C 1
ATOM 711 O O . ARG A 1 90 ? 33.754 22.427 -19.810 1.00 72.12 90 ARG A O 1
ATOM 718 N N . PRO A 1 91 ? 33.511 24.432 -18.768 1.00 64.81 91 PRO A N 1
ATOM 719 C CA . PRO A 1 91 ? 34.847 24.482 -18.169 1.00 64.81 91 PRO A CA 1
ATOM 720 C C . PRO A 1 91 ? 35.134 23.319 -17.216 1.00 64.81 91 PRO A C 1
ATOM 722 O O . PRO A 1 91 ? 34.172 22.811 -16.591 1.00 64.81 91 PRO A O 1
#

Secondary structure (DSSP, 8-state):
---------------PPPPPTT---TTGGG-SSHHHHHHHT---HHHHHHHSPP---PPPHHHHHHHHHHHHHHHHHHGGGSSPPTT----

pLDDT: mean 78.89, std 14.15, range [41.62, 98.06]

Foldseek 3Di:
DDDDPPPDPPPPPPDDPDDDQPDDDPCLSVDPDVVRSCVPPNDDPNVVVVPDPDPPDDDDPVVVVVVVVVVCVVVVVVVVVPDQDVVPPDD